Protein AF-A0A7X9B4W0-F1 (afdb_monomer_lite)

pLDDT: mean 82.31, std 12.3, range [38.53, 97.44]

Foldseek 3Di:
DDPQDPPDPPDDDPPPPCRVVNVVCLVDPVSPDPCNDCVSVVHPPPDDPVVVVVVVVVVVVVVVVVVVVVVVPDPPDD

Radius of gyration: 18.58 Å; chains: 1; bounding box: 42×42×39 Å

Secondary structure (DSSP, 8-state):
--------SS----TTSS-HHHHHHHH-TTS--TT-SGGGGTPPTT--HHHHHHHHHHHHHHHHHHHHHHHHTS-TT-

Structure (mmCIF, N/CA/C/O backbone):
data_AF-A0A7X9B4W0-F1
#
_entry.id   AF-A0A7X9B4W0-F1
#
loop_
_atom_site.group_PDB
_atom_site.id
_atom_site.type_symbol
_atom_site.label_atom_id
_atom_site.label_alt_id
_atom_site.label_comp_id
_atom_site.label_asym_id
_atom_site.label_entity_id
_atom_site.label_seq_id
_atom_site.pdbx_PDB_ins_code
_atom_site.Cartn_x
_atom_site.Cartn_y
_atom_site.Cartn_z
_atom_site.occupancy
_atom_site.B_iso_or_equiv
_atom_site.auth_seq_id
_atom_site.auth_comp_id
_atom_site.auth_asym_id
_atom_site.auth_atom_id
_atom_site.pdbx_PDB_model_num
ATOM 1 N N . MET A 1 1 ? -5.321 -30.517 -13.971 1.00 38.53 1 MET A N 1
ATOM 2 C CA . MET A 1 1 ? -5.606 -29.948 -12.635 1.00 38.53 1 MET A CA 1
ATOM 3 C C . MET A 1 1 ? -4.425 -29.075 -12.241 1.00 38.53 1 MET A C 1
ATOM 5 O O . MET A 1 1 ? -3.322 -29.596 -12.148 1.00 38.53 1 MET A O 1
ATOM 9 N N . ALA A 1 2 ? -4.609 -27.758 -12.123 1.00 51.19 2 ALA A N 1
ATOM 10 C CA . ALA A 1 2 ? -3.511 -26.839 -11.818 1.00 51.19 2 ALA A CA 1
ATOM 11 C C . ALA A 1 2 ? -3.095 -26.992 -10.347 1.00 51.19 2 ALA A C 1
ATOM 13 O O . ALA A 1 2 ? -3.911 -26.818 -9.441 1.00 51.19 2 ALA A O 1
ATOM 14 N N . ARG A 1 3 ? -1.832 -27.358 -10.112 1.00 52.59 3 ARG A N 1
ATOM 15 C CA . ARG A 1 3 ? -1.241 -27.466 -8.775 1.00 52.59 3 ARG A CA 1
ATOM 16 C C . ARG A 1 3 ? -1.243 -26.070 -8.145 1.00 52.59 3 ARG A C 1
ATOM 18 O O . ARG A 1 3 ? -0.527 -25.192 -8.614 1.00 52.59 3 ARG A O 1
ATOM 25 N N . ARG A 1 4 ? -2.064 -25.850 -7.110 1.00 57.50 4 ARG A N 1
ATOM 26 C CA . ARG A 1 4 ? -1.993 -24.635 -6.281 1.00 57.50 4 ARG A CA 1
ATOM 27 C C . ARG A 1 4 ? -0.621 -24.615 -5.617 1.00 57.50 4 ARG A C 1
ATOM 29 O O . ARG A 1 4 ? -0.362 -25.416 -4.724 1.00 57.50 4 ARG A O 1
ATOM 36 N N . ASN A 1 5 ? 0.263 -23.757 -6.107 1.00 57.72 5 ASN A N 1
ATOM 37 C CA . ASN A 1 5 ? 1.580 -23.574 -5.522 1.00 57.72 5 ASN A CA 1
ATOM 38 C C . ASN A 1 5 ? 1.449 -22.576 -4.360 1.00 57.72 5 ASN A C 1
ATOM 40 O O . ASN A 1 5 ? 0.947 -21.468 -4.555 1.00 57.72 5 ASN A O 1
ATOM 44 N N . HIS A 1 6 ? 1.795 -23.017 -3.151 1.00 61.97 6 HIS A N 1
ATOM 45 C CA . HIS A 1 6 ? 1.559 -22.314 -1.884 1.00 61.97 6 HIS A CA 1
ATOM 46 C C . HIS A 1 6 ? 2.774 -21.449 -1.504 1.00 61.97 6 HIS A C 1
ATOM 48 O O . HIS A 1 6 ? 3.344 -21.587 -0.427 1.00 61.97 6 HIS A O 1
ATOM 54 N N . ASP A 1 7 ? 3.213 -20.579 -2.408 1.00 67.62 7 ASP A N 1
ATOM 55 C CA . ASP A 1 7 ? 4.447 -19.802 -2.207 1.00 67.62 7 ASP A CA 1
ATOM 56 C C . ASP A 1 7 ? 4.258 -18.624 -1.252 1.00 67.62 7 ASP A C 1
ATOM 58 O O . ASP A 1 7 ? 5.221 -18.098 -0.702 1.00 67.62 7 ASP A O 1
ATOM 62 N N . PHE A 1 8 ? 3.006 -18.240 -1.012 1.00 74.81 8 PHE A N 1
ATOM 63 C CA . PHE A 1 8 ? 2.641 -17.169 -0.102 1.00 74.81 8 PHE A CA 1
ATOM 64 C C . PHE A 1 8 ? 1.785 -17.735 1.028 1.00 74.81 8 PHE A C 1
ATOM 66 O O . PHE A 1 8 ? 0.678 -18.214 0.795 1.00 74.81 8 PHE A O 1
ATOM 73 N N . GLN A 1 9 ? 2.292 -17.676 2.261 1.00 76.31 9 GLN A N 1
ATOM 74 C CA . GLN A 1 9 ? 1.565 -18.162 3.442 1.00 76.31 9 GLN A CA 1
ATOM 75 C C . GLN A 1 9 ? 0.435 -17.217 3.873 1.00 76.31 9 GLN A C 1
ATOM 77 O O . GLN A 1 9 ? -0.544 -17.655 4.468 1.00 76.31 9 GLN A O 1
ATOM 82 N N . SER A 1 10 ? 0.565 -15.925 3.567 1.00 80.50 10 SER A N 1
ATOM 83 C CA . SER A 1 10 ? -0.369 -14.869 3.970 1.00 80.50 10 SER A CA 1
ATOM 84 C C . SER A 1 10 ? -1.228 -14.321 2.826 1.00 80.50 10 SER A C 1
ATOM 86 O O . SER A 1 10 ? -2.054 -13.443 3.066 1.00 80.50 10 SER A O 1
ATOM 88 N N . ILE A 1 11 ? -1.062 -14.816 1.591 1.00 79.25 11 ILE A N 1
ATOM 89 C CA . ILE A 1 11 ? -1.785 -14.316 0.412 1.00 79.25 11 ILE A CA 1
ATOM 90 C C . ILE A 1 11 ? -2.647 -15.431 -0.169 1.00 79.25 11 ILE A C 1
ATOM 92 O O . ILE A 1 11 ? -2.153 -16.498 -0.532 1.00 79.25 11 ILE A O 1
ATOM 96 N N . ARG A 1 12 ? -3.946 -15.159 -0.303 1.00 75.06 12 ARG A N 1
ATOM 97 C CA . ARG A 1 12 ? -4.912 -16.051 -0.942 1.00 75.06 12 ARG A CA 1
ATOM 98 C C . ARG A 1 12 ? -5.526 -15.351 -2.154 1.00 75.06 12 ARG A C 1
ATOM 100 O O . ARG A 1 12 ? -6.175 -14.321 -2.015 1.00 75.06 12 ARG A O 1
ATOM 107 N N . SER A 1 13 ? -5.320 -15.922 -3.338 1.00 74.56 13 SER A N 1
ATOM 108 C CA . SER A 1 13 ? -5.900 -15.415 -4.583 1.00 74.56 13 SER A CA 1
ATOM 109 C C . SER A 1 13 ? -7.358 -15.857 -4.727 1.00 74.56 13 SER A C 1
ATOM 111 O O . SER A 1 13 ? -7.624 -17.037 -4.970 1.00 74.56 13 SER A O 1
ATOM 113 N N . GLU A 1 14 ? -8.292 -14.912 -4.637 1.00 80.50 14 GLU A N 1
ATOM 114 C CA . GLU A 1 14 ? -9.718 -15.141 -4.897 1.00 80.50 14 GLU A CA 1
ATOM 115 C C . GLU A 1 14 ? -10.103 -14.683 -6.315 1.00 80.50 14 GLU A C 1
ATOM 117 O O . GLU A 1 14 ? -9.550 -13.723 -6.846 1.00 80.50 14 GLU A O 1
ATOM 122 N N . GLY A 1 15 ? -11.043 -15.382 -6.960 1.00 74.06 15 GLY A N 1
ATOM 123 C CA . GLY A 1 15 ? -11.616 -14.950 -8.246 1.00 74.06 15 GLY A CA 1
ATOM 124 C C . GLY A 1 15 ? -10.703 -15.059 -9.478 1.00 74.06 15 GLY A C 1
ATOM 125 O O . GLY A 1 15 ? -11.097 -14.635 -10.556 1.00 74.06 15 GLY A O 1
ATOM 126 N N . GLY A 1 16 ? -9.497 -15.627 -9.356 1.00 74.12 16 GLY A N 1
ATOM 127 C CA . GLY A 1 16 ? -8.621 -15.963 -10.492 1.00 74.12 16 GLY A CA 1
ATOM 128 C C . GLY A 1 16 ? -7.931 -14.786 -11.196 1.00 74.12 16 GLY A C 1
ATOM 129 O O . GLY A 1 16 ? -7.082 -15.025 -12.048 1.00 74.12 16 GLY A O 1
ATOM 130 N N . LEU A 1 17 ? -8.237 -13.540 -10.820 1.00 77.44 17 LEU A N 1
ATOM 131 C CA . LEU A 1 17 ? -7.655 -12.333 -11.424 1.00 77.44 17 LEU A CA 1
ATOM 132 C C . LEU A 1 17 ? -6.160 -12.161 -11.121 1.00 77.44 17 LEU A C 1
ATOM 134 O O . LEU A 1 17 ? -5.424 -11.621 -11.938 1.00 77.44 17 LEU A O 1
ATOM 138 N N . LEU A 1 18 ? -5.706 -12.636 -9.960 1.00 79.31 18 LEU A N 1
ATOM 139 C CA . LEU A 1 18 ? -4.318 -12.508 -9.514 1.00 79.31 18 LEU A CA 1
ATOM 140 C C . LEU A 1 18 ? -3.730 -13.895 -9.235 1.00 79.31 18 LEU A C 1
ATOM 142 O O . LEU A 1 18 ? -3.720 -14.336 -8.082 1.00 79.31 18 LEU A O 1
ATOM 146 N N . PRO A 1 19 ? -3.287 -14.637 -10.266 1.00 82.25 19 PRO A N 1
ATOM 147 C CA . PRO A 1 19 ? -2.706 -15.956 -10.064 1.00 82.25 19 PRO A CA 1
ATOM 148 C C . PRO A 1 19 ? -1.386 -15.856 -9.273 1.00 82.25 19 PRO A C 1
ATOM 150 O O . PRO A 1 19 ? -0.637 -14.896 -9.457 1.00 82.25 19 PRO A O 1
ATOM 153 N N . PRO A 1 20 ? -1.038 -16.858 -8.440 1.00 78.00 20 PRO A N 1
ATOM 154 C CA . PRO A 1 20 ? 0.204 -16.851 -7.659 1.00 78.00 20 PRO A CA 1
ATOM 155 C C . PRO A 1 20 ? 1.476 -16.677 -8.496 1.00 78.00 20 PRO A C 1
ATOM 157 O O . PRO A 1 20 ? 2.465 -16.140 -8.013 1.00 78.00 20 PRO A O 1
ATOM 160 N N . ASP A 1 21 ? 1.453 -17.117 -9.754 1.00 79.94 21 ASP A N 1
ATOM 161 C CA . ASP A 1 21 ? 2.581 -16.964 -10.670 1.00 79.94 21 ASP A CA 1
ATOM 162 C C . ASP A 1 21 ? 2.826 -15.499 -11.067 1.00 79.94 21 ASP A C 1
ATOM 164 O O . ASP A 1 21 ? 3.963 -15.042 -11.074 1.00 79.94 21 ASP A O 1
ATOM 168 N N . LEU A 1 22 ? 1.755 -14.721 -11.272 1.00 82.00 22 LEU A N 1
ATOM 169 C CA . LEU A 1 22 ? 1.860 -13.279 -11.504 1.00 82.00 22 LEU A CA 1
ATOM 170 C C . LEU A 1 22 ? 2.471 -12.575 -10.289 1.00 82.00 22 LEU A C 1
ATOM 172 O O . LEU A 1 22 ? 3.340 -11.726 -10.448 1.00 82.00 22 LEU A O 1
ATOM 176 N N . LEU A 1 23 ? 2.064 -12.967 -9.077 1.00 82.38 23 LEU A N 1
ATOM 177 C CA . LEU A 1 23 ? 2.635 -12.416 -7.847 1.00 82.38 23 LEU A CA 1
ATOM 178 C C . LEU A 1 23 ? 4.141 -12.689 -7.740 1.00 82.38 23 LEU A C 1
ATOM 180 O O . LEU A 1 23 ? 4.876 -11.814 -7.296 1.00 82.38 23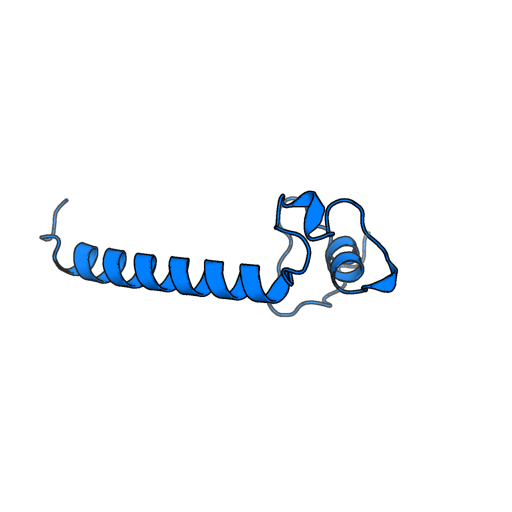 LEU A O 1
ATOM 184 N N . ARG A 1 24 ? 4.626 -13.857 -8.188 1.00 82.31 24 ARG A N 1
ATOM 185 C CA . ARG A 1 24 ? 6.077 -14.110 -8.255 1.00 82.31 24 ARG A CA 1
ATOM 186 C C . ARG A 1 24 ? 6.774 -13.181 -9.231 1.00 82.31 24 ARG A C 1
ATOM 188 O O . ARG A 1 24 ? 7.825 -12.650 -8.901 1.00 82.31 24 ARG A O 1
ATOM 195 N N . ARG A 1 25 ? 6.189 -12.981 -10.411 1.00 84.62 25 ARG A N 1
ATOM 196 C CA . ARG A 1 25 ? 6.774 -12.118 -11.443 1.00 84.62 25 ARG A CA 1
ATOM 197 C C . ARG A 1 25 ? 6.848 -10.662 -10.989 1.00 84.62 25 ARG A C 1
ATOM 199 O O . ARG A 1 25 ? 7.800 -9.979 -11.321 1.00 84.62 25 ARG A O 1
ATOM 206 N N . ILE A 1 26 ? 5.893 -10.210 -10.172 1.00 84.12 26 ILE A N 1
ATOM 207 C CA . ILE A 1 26 ? 5.936 -8.882 -9.536 1.00 84.12 26 ILE A CA 1
ATOM 208 C C . ILE A 1 26 ? 7.103 -8.768 -8.545 1.00 84.12 26 ILE A C 1
ATOM 210 O O . ILE A 1 26 ? 7.666 -7.690 -8.382 1.00 84.12 26 ILE A O 1
ATOM 214 N N . LEU A 1 27 ? 7.478 -9.863 -7.881 1.00 79.94 27 LEU A N 1
ATOM 215 C CA . LEU A 1 27 ? 8.580 -9.866 -6.918 1.00 79.94 27 LEU A CA 1
ATOM 216 C C . LEU A 1 27 ? 9.962 -9.980 -7.559 1.00 79.94 27 LEU A C 1
ATOM 218 O O . LEU A 1 27 ? 10.936 -9.627 -6.898 1.00 79.94 27 LEU A O 1
ATOM 222 N N . ASP A 1 28 ? 10.067 -10.484 -8.790 1.00 83.19 28 ASP A N 1
ATOM 223 C CA . ASP A 1 28 ? 11.340 -10.579 -9.501 1.00 83.19 28 ASP A CA 1
ATOM 224 C C . ASP A 1 28 ? 11.605 -9.291 -10.303 1.00 83.19 28 ASP A C 1
ATOM 226 O O . ASP A 1 28 ? 10.964 -9.061 -11.331 1.00 83.19 28 ASP A O 1
ATOM 230 N N . PRO A 1 29 ? 12.593 -8.461 -9.913 1.00 69.50 29 PRO A N 1
ATOM 231 C CA . PRO A 1 29 ? 12.916 -7.233 -10.638 1.00 69.50 29 PRO A CA 1
ATOM 232 C C . PRO A 1 29 ? 13.384 -7.479 -12.081 1.00 69.50 29 PRO A C 1
ATOM 234 O O . PRO A 1 29 ? 13.428 -6.548 -12.881 1.00 69.50 29 PRO A O 1
ATOM 237 N N . ARG A 1 30 ? 13.776 -8.713 -12.426 1.00 77.25 30 ARG A N 1
ATOM 238 C CA . ARG A 1 30 ? 14.258 -9.083 -13.766 1.00 77.25 30 ARG A CA 1
ATOM 239 C C . ARG A 1 30 ? 13.127 -9.344 -14.752 1.00 77.25 30 ARG A C 1
ATOM 241 O O . ARG A 1 30 ? 13.345 -9.214 -15.955 1.00 77.25 30 ARG A O 1
ATOM 248 N N . GLU A 1 31 ? 11.944 -9.691 -14.251 1.00 79.94 31 GLU A N 1
ATOM 249 C CA . GLU A 1 31 ? 10.769 -10.001 -15.071 1.00 79.94 31 GLU A CA 1
ATOM 250 C C . GLU A 1 31 ? 10.197 -8.761 -15.775 1.00 79.94 31 GLU A C 1
ATOM 252 O O . GLU A 1 31 ? 9.416 -8.933 -16.710 1.00 79.94 31 GLU A O 1
ATOM 257 N N . GLN A 1 32 ? 10.608 -7.543 -15.371 1.00 74.94 32 GLN A N 1
ATOM 258 C CA . GLN A 1 32 ? 10.277 -6.258 -16.014 1.00 74.94 32 GLN A CA 1
ATOM 259 C C . GLN A 1 32 ? 8.812 -6.203 -16.467 1.00 74.94 32 GLN A C 1
ATOM 261 O O . GLN A 1 32 ? 8.489 -6.076 -17.651 1.00 74.94 32 GLN A O 1
ATOM 266 N N . LEU A 1 33 ? 7.905 -6.374 -15.506 1.00 84.19 33 LEU A N 1
ATOM 267 C CA . LEU A 1 33 ? 6.479 -6.312 -15.777 1.00 84.19 33 LEU A CA 1
ATOM 268 C C . LEU A 1 33 ? 6.083 -4.881 -16.146 1.00 84.19 33 LEU A C 1
ATOM 270 O O . LEU A 1 33 ? 6.307 -3.950 -15.376 1.00 84.19 33 LEU A O 1
ATOM 274 N N . ALA A 1 34 ? 5.443 -4.719 -17.302 1.00 84.56 34 ALA A N 1
ATOM 275 C CA . ALA A 1 34 ? 4.859 -3.441 -17.693 1.00 84.56 34 ALA A CA 1
ATOM 276 C C . ALA A 1 34 ? 3.848 -2.955 -16.637 1.00 84.56 34 ALA A C 1
ATOM 278 O O . ALA A 1 34 ? 3.079 -3.762 -16.103 1.00 84.56 34 ALA A O 1
ATOM 279 N N . GLY A 1 35 ? 3.821 -1.650 -16.361 1.00 84.62 35 GLY A N 1
ATOM 280 C CA . GLY A 1 35 ? 2.917 -1.071 -15.365 1.00 84.62 35 GLY A CA 1
ATOM 281 C C . GLY A 1 35 ? 3.415 -1.183 -13.921 1.00 84.62 35 GLY A C 1
ATOM 282 O O . GLY A 1 35 ? 2.601 -1.084 -13.002 1.00 84.62 35 GLY A O 1
ATOM 283 N N . THR A 1 36 ? 4.706 -1.465 -13.707 1.00 85.62 36 THR A N 1
ATOM 284 C CA . THR A 1 36 ? 5.321 -1.556 -12.368 1.00 85.62 36 THR A CA 1
ATOM 285 C C . THR A 1 36 ? 6.433 -0.533 -12.144 1.00 85.62 36 THR A C 1
ATOM 287 O O . THR A 1 36 ? 7.010 -0.483 -11.054 1.00 85.62 36 THR A O 1
ATOM 290 N N . GLU A 1 37 ? 6.720 0.312 -13.135 1.00 84.81 37 GLU A N 1
ATOM 291 C CA . GLU A 1 37 ? 7.700 1.380 -12.993 1.00 84.81 37 GLU A CA 1
ATOM 292 C C . GLU A 1 37 ? 7.085 2.556 -12.217 1.00 84.81 37 GLU A C 1
ATOM 294 O O . GLU A 1 37 ? 5.879 2.792 -12.297 1.00 84.81 37 GLU A O 1
ATOM 299 N N . PRO A 1 38 ? 7.874 3.335 -11.452 1.00 85.81 38 PRO A N 1
ATOM 300 C CA . PRO A 1 38 ? 7.354 4.501 -10.729 1.00 85.81 38 PRO A CA 1
ATOM 301 C C . PRO A 1 38 ? 6.597 5.489 -11.634 1.00 85.81 38 PRO A C 1
ATOM 303 O O . PRO A 1 38 ? 5.604 6.089 -11.222 1.00 85.81 38 PRO A O 1
ATOM 306 N N . GLU A 1 39 ? 7.054 5.620 -12.877 1.00 87.62 39 GLU A N 1
ATOM 307 C CA . GLU A 1 39 ? 6.500 6.505 -13.902 1.00 87.62 39 GLU A CA 1
ATOM 308 C C . GLU A 1 39 ? 5.088 6.077 -14.328 1.00 87.62 39 GLU A C 1
ATOM 310 O O . GLU A 1 39 ? 4.229 6.933 -14.546 1.00 87.62 39 GLU A O 1
ATOM 315 N N . ASP A 1 40 ? 4.807 4.768 -14.332 1.00 89.44 40 ASP A N 1
ATOM 316 C CA . ASP A 1 40 ? 3.479 4.212 -14.626 1.00 89.44 40 ASP A CA 1
ATOM 317 C C . ASP A 1 40 ? 2.428 4.640 -13.585 1.00 89.44 40 ASP A C 1
ATOM 319 O O . ASP A 1 40 ? 1.232 4.701 -13.877 1.00 89.44 40 ASP A O 1
ATOM 323 N N . TYR A 1 41 ? 2.868 4.975 -12.368 1.00 88.12 41 TYR A N 1
ATOM 324 C CA . TYR A 1 41 ? 2.019 5.475 -11.284 1.00 88.12 41 TYR A CA 1
ATOM 325 C C . TYR A 1 41 ? 1.954 7.011 -11.224 1.00 88.12 41 TYR A C 1
ATOM 327 O O . TYR A 1 41 ? 1.335 7.561 -10.311 1.00 88.12 41 TYR A O 1
ATOM 335 N N . GLY A 1 42 ? 2.581 7.714 -12.174 1.00 89.25 42 GLY A N 1
ATOM 336 C CA . GLY A 1 42 ? 2.650 9.176 -12.198 1.00 89.25 42 GLY A CA 1
ATOM 337 C C . GLY A 1 42 ? 3.539 9.769 -11.102 1.00 89.25 42 GLY A C 1
ATOM 338 O O . GLY A 1 42 ? 3.333 10.920 -10.709 1.00 89.25 42 GLY A O 1
ATOM 339 N N . LEU A 1 43 ? 4.495 8.993 -10.577 1.00 88.50 43 LEU A N 1
ATOM 340 C CA . LEU A 1 43 ? 5.409 9.472 -9.543 1.00 88.50 43 LEU A CA 1
ATOM 341 C C . LEU A 1 43 ? 6.486 10.392 -10.138 1.00 88.50 43 LEU A C 1
ATOM 343 O O . LEU A 1 43 ? 6.948 10.154 -11.258 1.00 88.50 43 LEU A O 1
ATOM 347 N N . PRO A 1 44 ? 6.915 11.435 -9.402 1.00 86.88 44 PRO A N 1
ATOM 348 C CA . PRO A 1 44 ? 8.031 12.272 -9.815 1.00 86.88 44 PRO A CA 1
ATOM 349 C C . PRO A 1 44 ? 9.310 11.460 -10.042 1.00 86.88 44 PRO A C 1
ATOM 351 O O . PRO A 1 44 ? 9.589 10.480 -9.345 1.00 86.88 44 PRO A O 1
ATOM 354 N N . GLN A 1 45 ? 10.131 11.915 -10.990 1.00 80.00 45 GLN A N 1
ATOM 355 C CA . GLN A 1 45 ? 11.410 11.277 -11.281 1.00 80.00 45 GLN A CA 1
ATOM 356 C C . GLN A 1 45 ? 12.297 11.239 -10.026 1.00 80.00 45 GLN A C 1
ATOM 358 O O . GLN A 1 45 ? 12.547 12.263 -9.392 1.00 80.00 45 GLN A O 1
ATOM 363 N N . GLY A 1 46 ? 12.803 10.049 -9.698 1.00 81.94 46 GLY A N 1
ATOM 364 C CA . GLY A 1 46 ? 13.687 9.825 -8.553 1.00 81.94 46 GLY A CA 1
ATOM 365 C C . GLY A 1 46 ? 12.982 9.363 -7.277 1.00 81.94 46 GLY A C 1
ATOM 366 O O . GLY A 1 46 ? 13.673 8.944 -6.347 1.00 81.94 46 GLY A O 1
ATOM 367 N N . GLU A 1 47 ? 11.647 9.359 -7.228 1.00 84.12 47 GLU A N 1
ATOM 368 C CA . GLU A 1 47 ? 10.931 8.744 -6.111 1.00 84.12 47 GLU A CA 1
ATOM 369 C C . GLU A 1 47 ? 10.976 7.216 -6.183 1.00 84.12 47 GLU A C 1
ATOM 371 O O . GLU A 1 47 ? 10.749 6.589 -7.221 1.00 84.12 47 GLU A O 1
ATOM 376 N N . ARG A 1 48 ? 11.265 6.589 -5.039 1.00 87.88 48 ARG A N 1
ATOM 377 C CA . ARG A 1 48 ? 11.255 5.133 -4.923 1.00 87.88 48 ARG A CA 1
ATOM 378 C C . ARG A 1 48 ? 9.842 4.667 -4.615 1.00 87.88 48 ARG A C 1
ATOM 380 O O . ARG A 1 48 ? 9.303 4.988 -3.560 1.00 87.88 48 ARG A O 1
ATOM 387 N N . LEU A 1 49 ? 9.289 3.810 -5.474 1.00 87.00 49 LEU A N 1
ATOM 388 C CA . LEU A 1 49 ? 7.942 3.249 -5.311 1.00 87.00 49 LEU A CA 1
ATOM 389 C C . LEU A 1 49 ? 7.699 2.680 -3.898 1.00 87.00 49 LEU A C 1
ATOM 391 O O . LEU A 1 49 ? 6.668 2.945 -3.290 1.00 87.00 49 LEU A O 1
ATOM 395 N N . ASN A 1 50 ? 8.678 1.971 -3.325 1.00 87.56 50 ASN A N 1
ATOM 396 C CA . ASN A 1 50 ? 8.584 1.427 -1.963 1.00 87.56 50 ASN A CA 1
ATOM 397 C C . ASN A 1 50 ? 8.452 2.504 -0.869 1.00 87.56 50 ASN A C 1
ATOM 399 O O . ASN A 1 50 ? 7.758 2.291 0.128 1.00 87.56 50 ASN A O 1
ATOM 403 N N . GLU A 1 51 ? 9.110 3.652 -1.034 1.00 91.81 51 GLU A N 1
ATOM 404 C CA . GLU A 1 51 ? 9.020 4.772 -0.090 1.00 91.81 51 GLU A CA 1
ATOM 405 C C .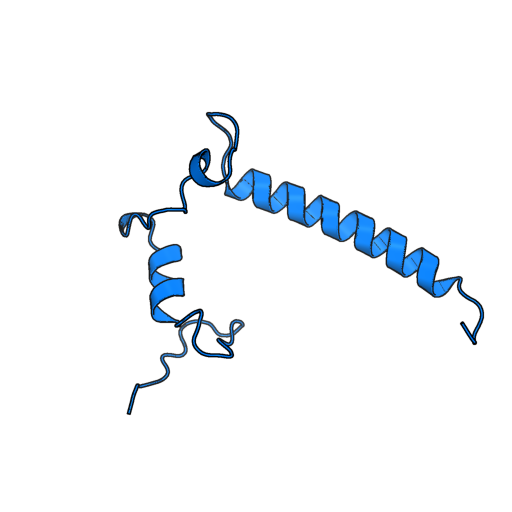 GLU A 1 51 ? 7.635 5.412 -0.163 1.00 91.81 51 GLU A C 1
ATOM 407 O O . GLU A 1 51 ? 6.991 5.597 0.872 1.00 91.81 51 GLU A O 1
ATOM 412 N N . VAL A 1 52 ? 7.130 5.631 -1.380 1.00 92.69 52 VAL A N 1
ATOM 413 C CA . VAL A 1 52 ? 5.778 6.151 -1.617 1.00 92.69 52 VAL A CA 1
ATOM 414 C C . VAL A 1 52 ? 4.719 5.213 -1.041 1.00 92.69 52 VAL A C 1
ATOM 416 O O . VAL A 1 52 ? 3.859 5.652 -0.279 1.00 92.69 52 VAL A O 1
ATOM 419 N N . ILE A 1 53 ? 4.817 3.906 -1.310 1.00 91.75 53 ILE A N 1
ATOM 420 C CA . ILE A 1 53 ? 3.918 2.889 -0.740 1.00 91.75 53 ILE A CA 1
ATOM 421 C C . ILE A 1 53 ? 3.926 2.967 0.791 1.00 91.75 53 ILE A C 1
ATOM 423 O O . ILE A 1 53 ? 2.866 2.991 1.422 1.00 91.75 53 ILE A O 1
ATOM 427 N N . THR A 1 54 ? 5.112 3.052 1.396 1.00 93.94 54 THR A N 1
ATOM 428 C CA . THR A 1 54 ? 5.262 3.144 2.854 1.00 93.94 54 THR A CA 1
ATOM 429 C C . THR A 1 54 ? 4.615 4.418 3.403 1.00 93.94 54 THR A C 1
ATOM 431 O O . THR A 1 54 ? 3.909 4.37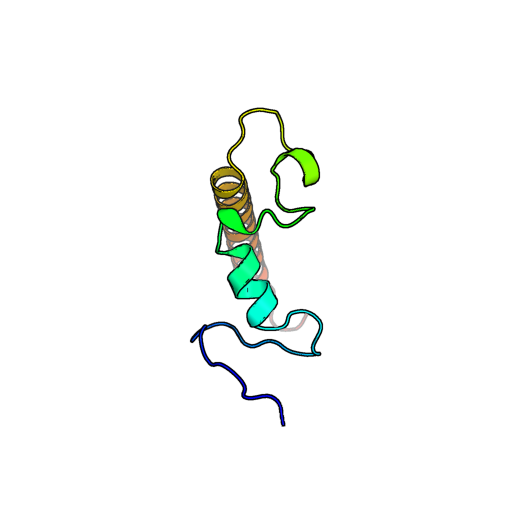3 4.415 1.00 93.94 54 THR A O 1
ATOM 434 N N . GLN A 1 55 ? 4.802 5.557 2.735 1.00 94.50 55 GLN A N 1
ATOM 435 C CA . GLN A 1 55 ? 4.202 6.831 3.121 1.00 94.50 55 GLN A CA 1
ATOM 436 C C . GLN A 1 55 ? 2.670 6.791 3.024 1.00 94.50 55 GLN A C 1
ATOM 438 O O . GLN A 1 55 ? 1.984 7.173 3.977 1.00 94.50 55 GLN A O 1
ATOM 443 N N . CYS A 1 56 ? 2.129 6.286 1.913 1.00 94.81 56 CYS A N 1
ATOM 444 C CA . CYS A 1 56 ? 0.694 6.098 1.710 1.00 94.81 56 CYS A CA 1
ATOM 445 C C . CYS A 1 56 ? 0.092 5.188 2.784 1.00 94.81 56 CYS A C 1
ATOM 447 O O . CYS A 1 56 ? -0.943 5.519 3.364 1.00 94.81 56 CYS A O 1
ATOM 449 N N . TRP A 1 57 ? 0.765 4.081 3.103 1.00 95.31 57 TRP A N 1
ATOM 450 C CA . TRP A 1 57 ? 0.333 3.154 4.143 1.00 95.31 57 TRP A CA 1
ATOM 451 C C . TRP A 1 57 ? 0.286 3.814 5.523 1.00 95.31 57 TRP A C 1
ATOM 453 O O . TRP A 1 57 ? -0.714 3.707 6.235 1.00 95.31 57 TRP A O 1
ATOM 463 N N . ASN A 1 58 ? 1.331 4.555 5.891 1.00 97.06 58 ASN A N 1
ATOM 464 C CA . ASN A 1 58 ? 1.370 5.273 7.163 1.00 97.06 58 ASN A CA 1
ATOM 465 C C . ASN A 1 58 ? 0.275 6.345 7.250 1.00 97.06 58 ASN A C 1
ATOM 467 O O . ASN A 1 58 ? -0.381 6.473 8.286 1.00 97.06 58 ASN A O 1
ATOM 471 N N . ARG A 1 59 ? 0.022 7.069 6.153 1.00 96.62 59 ARG A N 1
ATOM 472 C CA . ARG A 1 59 ? -1.078 8.036 6.067 1.00 96.62 59 ARG A CA 1
ATOM 473 C C . ARG A 1 59 ? -2.436 7.361 6.256 1.00 96.62 59 ARG A C 1
ATOM 475 O O . ARG A 1 59 ? -3.243 7.839 7.051 1.00 96.62 59 ARG A O 1
ATOM 482 N N . LEU A 1 60 ? -2.679 6.243 5.571 1.00 97.12 60 LEU A N 1
ATOM 483 C CA . LEU A 1 60 ? -3.927 5.491 5.696 1.00 97.12 60 LEU A CA 1
ATOM 484 C C . LEU A 1 60 ? -4.131 4.981 7.126 1.00 97.12 60 LEU A C 1
ATOM 486 O O . LEU A 1 60 ? -5.212 5.139 7.684 1.00 97.12 60 LEU A O 1
ATOM 490 N N . ARG A 1 61 ? -3.085 4.427 7.749 1.00 97.44 61 ARG A N 1
ATOM 491 C CA . ARG A 1 61 ? -3.140 3.958 9.140 1.00 97.4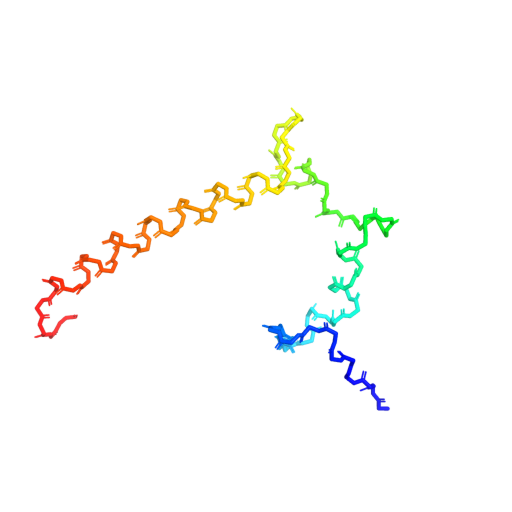4 61 ARG A CA 1
ATOM 492 C C . ARG A 1 61 ? -3.494 5.068 10.120 1.00 97.44 61 ARG A C 1
ATOM 494 O O . ARG A 1 61 ? -4.262 4.823 11.046 1.00 97.44 61 ARG A O 1
ATOM 501 N N . A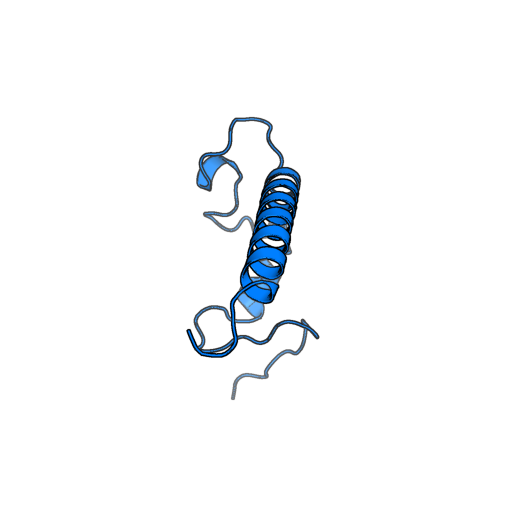RG A 1 62 ? -2.959 6.275 9.920 1.00 96.50 62 ARG A N 1
ATOM 502 C CA . ARG A 1 62 ? -3.307 7.434 10.747 1.00 96.50 62 ARG A CA 1
ATOM 503 C C . ARG A 1 62 ? -4.792 7.770 10.629 1.00 96.50 62 ARG A C 1
ATOM 505 O O . ARG A 1 62 ? -5.472 7.823 11.647 1.00 96.50 62 ARG A O 1
ATOM 512 N N . HIS A 1 63 ? -5.295 7.931 9.406 1.00 96.69 63 HIS A N 1
ATOM 513 C CA . HIS A 1 63 ? -6.714 8.220 9.183 1.00 96.69 63 HIS A CA 1
ATOM 514 C C . HIS A 1 63 ? -7.622 7.112 9.718 1.00 96.69 63 HIS A C 1
ATOM 516 O O . HIS A 1 63 ? -8.670 7.395 10.285 1.00 96.69 63 HIS A O 1
ATOM 522 N N . TRP A 1 64 ? -7.204 5.851 9.596 1.00 96.19 64 TRP A N 1
ATOM 523 C CA . TRP A 1 64 ? -7.929 4.727 10.177 1.00 96.19 64 TRP A CA 1
ATOM 524 C C . TRP A 1 64 ? -7.987 4.798 11.704 1.00 96.19 64 TRP A C 1
ATOM 526 O O . TRP A 1 64 ? -9.042 4.561 12.285 1.00 96.19 64 TRP A O 1
ATOM 536 N N . SER A 1 65 ? -6.880 5.155 12.361 1.00 96.00 65 SER A N 1
ATOM 537 C CA . SER A 1 65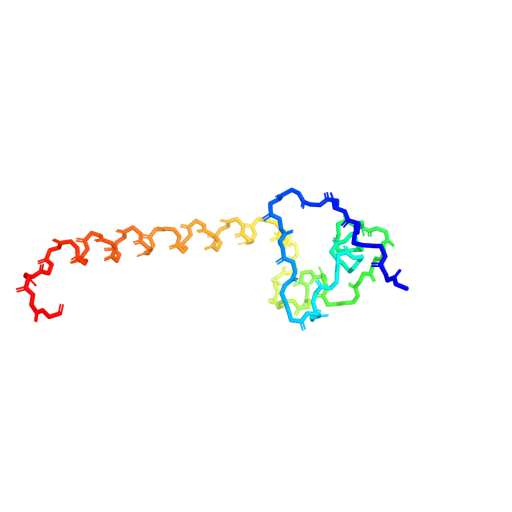 ? -6.861 5.352 13.812 1.00 96.00 65 SER A CA 1
ATOM 538 C C . SER A 1 65 ? -7.811 6.471 14.236 1.00 96.00 65 SER A C 1
ATOM 540 O O . SER A 1 65 ? -8.579 6.285 15.172 1.00 96.00 65 SER A O 1
ATOM 542 N N . GLU A 1 66 ? -7.785 7.607 13.535 1.00 95.44 66 GLU A N 1
ATOM 543 C CA . GLU A 1 66 ? -8.674 8.747 13.796 1.00 95.44 66 GLU A CA 1
ATOM 544 C C . GLU A 1 66 ? -10.149 8.356 13.598 1.00 95.44 66 GLU A C 1
ATOM 546 O O . GLU A 1 66 ? -10.983 8.620 14.463 1.00 95.44 66 GLU A O 1
ATOM 551 N N . PHE A 1 67 ? -10.461 7.653 12.505 1.00 94.88 67 PHE A N 1
ATOM 552 C CA . PHE A 1 67 ? -11.796 7.121 12.231 1.00 94.88 67 PHE A CA 1
ATOM 553 C C . PHE A 1 67 ? -12.272 6.172 13.333 1.00 94.88 67 PHE A C 1
ATOM 555 O O . PHE A 1 67 ? -13.398 6.293 13.804 1.00 94.88 67 PHE A O 1
ATOM 562 N N . ARG A 1 68 ? -11.418 5.240 13.767 1.00 95.25 68 ARG A N 1
ATOM 563 C CA . ARG A 1 68 ? -11.740 4.282 14.831 1.00 95.25 68 ARG A CA 1
ATOM 564 C C . ARG A 1 68 ? -12.032 4.977 16.155 1.00 95.25 68 ARG A C 1
ATOM 566 O O . ARG A 1 68 ? -13.030 4.645 16.783 1.00 95.25 68 ARG A O 1
ATOM 573 N N . SER A 1 69 ? -11.221 5.962 16.536 1.00 93.75 69 SER A N 1
ATOM 574 C CA . SER A 1 69 ? -11.466 6.755 17.744 1.00 93.75 69 SER A CA 1
ATOM 575 C C . SER A 1 69 ? -12.783 7.530 17.667 1.00 93.75 69 SER A C 1
ATOM 577 O O . SER A 1 69 ? -13.521 7.557 18.644 1.00 93.75 69 SER A O 1
ATOM 579 N N . ALA A 1 70 ? -13.115 8.116 16.514 1.00 92.75 70 ALA A N 1
ATOM 580 C CA . ALA A 1 70 ? -14.403 8.782 16.324 1.00 92.75 70 ALA A CA 1
ATOM 581 C C . ALA A 1 70 ? -15.577 7.789 16.386 1.00 92.75 70 ALA A C 1
ATOM 583 O O . ALA A 1 70 ? -16.580 8.062 17.043 1.00 92.75 70 ALA A O 1
ATOM 584 N N . ALA A 1 71 ? -15.434 6.618 15.761 1.00 91.75 71 ALA A N 1
ATOM 585 C CA . ALA A 1 71 ? -16.454 5.574 15.764 1.00 91.75 71 ALA A CA 1
ATOM 586 C C . ALA A 1 71 ? -16.747 5.037 17.175 1.00 91.75 71 ALA A C 1
ATOM 588 O O . ALA A 1 71 ? -17.884 4.706 17.480 1.00 91.75 71 ALA A O 1
ATOM 589 N N . GLU A 1 72 ? -15.745 4.983 18.054 1.00 90.75 72 GLU A N 1
ATOM 590 C CA . GLU A 1 72 ? -15.911 4.559 19.454 1.00 90.75 72 GLU A CA 1
ATOM 591 C C . GLU A 1 72 ? -16.666 5.585 20.313 1.00 90.75 72 GLU A C 1
ATOM 593 O O . GLU A 1 72 ? -17.209 5.230 21.354 1.00 90.75 72 GLU A O 1
ATOM 598 N N . THR A 1 73 ? -16.728 6.846 19.877 1.00 87.44 73 THR A N 1
ATOM 599 C CA . THR A 1 73 ? -17.517 7.897 20.544 1.00 87.44 73 THR A CA 1
ATOM 600 C C . THR A 1 73 ? -18.957 7.988 20.043 1.00 87.44 73 THR A C 1
ATOM 602 O O . THR A 1 73 ? -19.714 8.827 20.533 1.00 87.44 73 THR A O 1
ATOM 605 N N . LEU A 1 74 ? -19.346 7.146 19.079 1.00 84.75 74 LEU A N 1
ATOM 606 C CA . LEU A 1 74 ? -20.723 7.093 18.603 1.00 84.75 74 LEU A CA 1
ATOM 607 C C . LEU A 1 74 ? -21.620 6.445 19.674 1.00 84.75 74 LEU A C 1
ATOM 609 O O . LEU A 1 74 ? -21.244 5.421 20.249 1.00 84.75 74 LEU A O 1
ATOM 613 N N . PRO A 1 75 ? -22.793 7.031 19.972 1.00 80.00 75 PRO A N 1
ATOM 614 C CA . PRO A 1 75 ? -23.754 6.417 20.879 1.00 80.00 75 PRO A CA 1
ATOM 615 C C . PRO A 1 75 ? -24.280 5.093 20.303 1.00 80.00 75 PRO A C 1
ATOM 617 O O . PRO A 1 75 ? -24.422 4.945 19.091 1.00 80.00 75 PRO A O 1
ATOM 620 N N . GLU A 1 76 ? -24.593 4.126 21.170 1.00 71.00 76 GLU A N 1
ATOM 621 C CA . GLU A 1 76 ? -25.209 2.859 20.753 1.00 71.00 76 GLU A CA 1
ATOM 622 C C . GLU A 1 76 ? -26.562 3.126 20.071 1.00 71.00 76 GLU A C 1
ATOM 624 O O . GLU A 1 76 ? -27.536 3.475 20.739 1.00 71.00 76 GLU A O 1
ATOM 629 N N . GLY A 1 77 ? -26.630 2.954 18.744 1.00 66.31 77 GLY A N 1
ATOM 630 C CA . GLY A 1 77 ? -27.891 2.991 17.993 1.00 66.31 77 GLY A CA 1
ATOM 631 C C . GLY A 1 77 ? -27.898 3.710 16.640 1.00 66.31 77 GLY A C 1
ATOM 632 O O . GLY A 1 77 ? -28.948 3.689 16.000 1.00 66.31 77 GLY A O 1
ATOM 633 N N . GLU A 1 78 ? -26.784 4.295 16.184 1.00 46.56 78 GLU A N 1
ATOM 634 C CA . GLU A 1 78 ? -26.611 4.811 14.807 1.00 46.56 78 GLU A CA 1
ATOM 635 C C . GLU A 1 78 ? -25.453 4.132 14.065 1.00 46.56 78 GLU A C 1
ATOM 637 O O . GLU A 1 78 ? -24.373 3.948 14.674 1.00 46.56 78 GLU A O 1
#

Sequence (78 aa):
MARRNHDFQSIRSEGGLLPPDLLRRILDPREQLAGTEPEDYGLPQGERLNEVITQCWNRLRRHWSEFRSAAETLPEGE